Protein AF-D5BCH9-F1 (afdb_monomer)

Solvent-accessible surface area (backbone atoms only — not comparable to full-atom values): 6298 Å² total; per-residue (Å²): 120,90,29,65,64,58,41,45,56,47,52,46,52,51,50,51,51,51,52,39,51,53,41,47,50,51,32,67,70,67,73,40,68,74,57,34,54,51,39,50,52,53,42,53,50,44,67,62,47,45,59,53,53,45,50,53,53,47,51,50,40,53,68,77,58,59,68,72,44,93,85,63,90,79,66,93,60,66,59,19,62,35,75,89,79,71,46,76,52,96,55,73,60,84,58,72,83,69,73,60,68,68,89,76,110

Mean predicted aligned error: 7.14 Å

Foldseek 3Di:
DQFDLVVLVCCLVCVLVVLLVVLVVVCVVPVDPVSVVVSVVVSVVSVVVSVVVSVVVNVVCVLVPTDDPPPDPDDCQVQQAQNVVRDGHPDRDPPPVRPDPPVVD

pLDDT: mean 87.51, std 13.33, range [43.66, 97.56]

Structure (mmCIF, N/CA/C/O backbone):
data_AF-D5BCH9-F1
#
_entry.id   AF-D5BCH9-F1
#
loop_
_atom_site.group_PDB
_atom_site.id
_atom_site.type_symbol
_atom_site.label_atom_id
_atom_site.label_alt_id
_atom_site.label_comp_id
_atom_site.label_asym_id
_atom_site.label_entity_id
_atom_site.label_seq_id
_atom_site.pdbx_PDB_ins_code
_atom_site.Cartn_x
_atom_site.Cartn_y
_atom_site.Cartn_z
_atom_site.occupancy
_atom_site.B_iso_or_equiv
_atom_site.auth_seq_i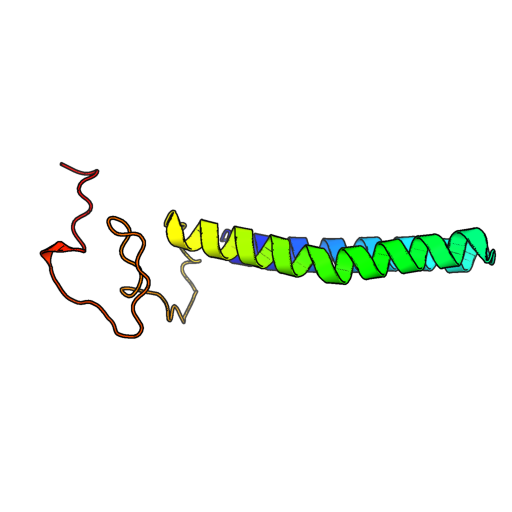d
_atom_site.auth_comp_id
_atom_site.auth_asym_id
_atom_site.auth_atom_id
_atom_site.pdbx_PDB_model_num
ATOM 1 N N . MET A 1 1 ? 7.820 0.862 14.071 1.00 76.25 1 MET A N 1
ATOM 2 C CA . MET A 1 1 ? 6.465 1.460 14.011 1.00 76.25 1 MET A CA 1
ATOM 3 C C . MET A 1 1 ? 5.586 0.873 15.091 1.00 76.25 1 MET A C 1
ATOM 5 O O . MET A 1 1 ? 5.627 -0.347 15.251 1.00 76.25 1 MET A O 1
ATOM 9 N N . PRO A 1 2 ? 4.879 1.726 15.851 1.00 91.31 2 PRO A N 1
ATOM 10 C CA . PRO A 1 2 ? 4.268 1.337 17.118 1.00 91.31 2 PRO A CA 1
ATOM 11 C C . PRO A 1 2 ? 2.905 0.638 16.996 1.00 91.31 2 PRO A C 1
ATOM 13 O O . PRO A 1 2 ? 2.538 -0.062 17.928 1.00 91.31 2 PRO A O 1
ATOM 16 N N . ASP A 1 3 ? 2.194 0.745 15.868 1.00 92.94 3 ASP A N 1
ATOM 17 C CA . ASP A 1 3 ? 0.947 0.003 15.621 1.00 92.94 3 ASP A CA 1
ATOM 18 C C . ASP A 1 3 ? 0.923 -0.673 14.236 1.00 92.94 3 ASP A C 1
ATOM 20 O O . ASP A 1 3 ? 1.843 -0.516 13.420 1.00 92.94 3 ASP A O 1
ATOM 24 N N . THR A 1 4 ? -0.130 -1.454 13.982 1.00 92.69 4 THR A N 1
ATOM 25 C CA . THR A 1 4 ? -0.346 -2.173 12.719 1.00 92.69 4 THR A CA 1
ATOM 26 C C . THR A 1 4 ? -0.651 -1.225 11.554 1.00 92.69 4 THR A C 1
ATOM 28 O O . THR A 1 4 ? -0.138 -1.426 10.455 1.00 92.69 4 THR A O 1
ATOM 31 N N . TYR A 1 5 ? -1.424 -0.159 11.772 1.00 93.69 5 TYR A N 1
ATOM 32 C CA . TYR A 1 5 ? -1.854 0.772 10.719 1.00 93.69 5 TYR A CA 1
ATOM 33 C C . TYR A 1 5 ? -0.680 1.567 10.131 1.00 93.69 5 TYR A C 1
ATOM 35 O O . TYR A 1 5 ? -0.524 1.668 8.910 1.00 93.69 5 TYR A O 1
ATOM 43 N N . LEU A 1 6 ? 0.212 2.059 10.990 1.00 94.12 6 LEU A N 1
ATOM 44 C CA . LEU A 1 6 ? 1.449 2.729 10.611 1.00 94.12 6 LEU A CA 1
ATOM 45 C C . LEU A 1 6 ? 2.381 1.772 9.867 1.00 94.12 6 LEU A C 1
ATOM 47 O O . LEU A 1 6 ? 2.957 2.166 8.851 1.00 94.12 6 LEU A O 1
ATOM 51 N N . ARG A 1 7 ? 2.491 0.512 10.319 1.00 95.50 7 ARG A N 1
ATOM 52 C CA . ARG A 1 7 ? 3.261 -0.528 9.610 1.00 95.50 7 ARG A CA 1
ATOM 53 C C . ARG A 1 7 ? 2.720 -0.761 8.202 1.00 95.50 7 ARG A C 1
ATOM 55 O O . ARG A 1 7 ? 3.517 -0.784 7.271 1.00 95.50 7 ARG A O 1
ATOM 62 N N . ILE A 1 8 ? 1.401 -0.877 8.029 1.00 95.69 8 ILE A N 1
ATOM 63 C CA . ILE A 1 8 ? 0.772 -1.055 6.711 1.00 95.69 8 ILE A CA 1
ATOM 64 C C . ILE A 1 8 ? 1.075 0.141 5.803 1.00 95.69 8 ILE A C 1
ATOM 66 O O . ILE A 1 8 ? 1.561 -0.052 4.688 1.00 95.69 8 ILE A O 1
ATOM 70 N N . SER A 1 9 ? 0.844 1.373 6.275 1.00 93.06 9 SER A N 1
ATOM 71 C CA . SER A 1 9 ? 1.078 2.591 5.481 1.00 93.06 9 SER A CA 1
ATOM 72 C C . SER A 1 9 ? 2.528 2.687 5.010 1.00 93.06 9 SER A C 1
ATOM 74 O O . SER A 1 9 ? 2.791 2.988 3.846 1.00 93.06 9 SER A O 1
ATOM 76 N N . VAL A 1 10 ? 3.477 2.420 5.906 1.00 95.31 10 VAL A N 1
ATOM 77 C CA . VAL A 1 10 ? 4.897 2.575 5.588 1.00 95.31 10 VAL A CA 1
ATOM 78 C C . VAL A 1 10 ? 5.399 1.440 4.731 1.00 95.31 10 VAL A C 1
ATOM 80 O O . VAL A 1 10 ? 6.075 1.718 3.749 1.00 95.31 10 VAL A O 1
ATOM 83 N N . ASN A 1 11 ? 5.049 0.195 5.049 1.00 95.19 11 ASN A N 1
ATOM 84 C CA . ASN A 1 11 ? 5.448 -0.942 4.231 1.00 95.19 11 ASN A CA 1
ATOM 85 C C . ASN A 1 11 ? 4.933 -0.784 2.797 1.00 95.19 11 ASN A C 1
ATOM 87 O O . ASN A 1 11 ? 5.691 -0.962 1.854 1.00 95.19 11 ASN A O 1
ATOM 91 N N . THR A 1 12 ? 3.679 -0.351 2.631 1.00 95.19 12 THR A N 1
ATOM 92 C CA . THR A 1 12 ? 3.083 -0.118 1.308 1.00 95.19 12 THR A CA 1
ATOM 93 C C . THR A 1 12 ? 3.843 0.959 0.535 1.00 95.19 12 THR A C 1
ATOM 95 O O . THR A 1 12 ? 4.255 0.707 -0.590 1.00 95.19 12 THR A O 1
ATOM 98 N N . LYS A 1 13 ? 4.090 2.134 1.135 1.00 94.62 13 LYS A N 1
ATOM 99 C CA . LYS A 1 13 ? 4.811 3.243 0.478 1.00 94.62 13 LYS A CA 1
ATOM 100 C C . LYS A 1 13 ? 6.269 2.895 0.171 1.00 94.62 13 LYS A C 1
ATOM 102 O O . LYS A 1 13 ? 6.760 3.203 -0.910 1.00 94.62 13 LYS A O 1
ATOM 107 N N . ALA A 1 14 ? 6.962 2.272 1.122 1.00 95.94 14 ALA A N 1
ATOM 108 C CA . ALA A 1 14 ? 8.361 1.896 0.970 1.00 95.94 14 ALA A CA 1
ATOM 109 C C . ALA A 1 14 ? 8.531 0.805 -0.093 1.00 95.94 14 ALA A C 1
ATOM 111 O O . ALA A 1 14 ? 9.424 0.909 -0.927 1.00 95.94 14 ALA A O 1
ATOM 112 N N . ALA A 1 15 ? 7.655 -0.204 -0.105 1.00 93.62 15 ALA A N 1
ATOM 113 C CA . ALA A 1 15 ? 7.703 -1.275 -1.092 1.00 93.62 15 ALA A CA 1
ATOM 114 C C . ALA A 1 15 ? 7.392 -0.765 -2.506 1.00 93.62 15 ALA A C 1
ATOM 116 O O . ALA A 1 15 ? 8.143 -1.068 -3.431 1.00 93.62 15 ALA A O 1
ATOM 117 N N . THR A 1 16 ? 6.335 0.036 -2.692 1.00 94.50 16 THR A N 1
ATOM 118 C CA . THR A 1 16 ? 5.962 0.531 -4.029 1.00 94.50 16 THR A CA 1
ATOM 119 C C . THR A 1 16 ? 7.006 1.476 -4.609 1.00 94.50 16 THR A C 1
ATOM 121 O O . THR A 1 16 ? 7.398 1.308 -5.763 1.00 94.50 16 THR A O 1
ATOM 124 N N . LEU A 1 17 ? 7.511 2.428 -3.816 1.00 95.06 17 LEU A N 1
ATOM 125 C CA . LEU A 1 17 ? 8.572 3.331 -4.264 1.00 95.06 17 LEU A CA 1
ATOM 126 C C . LEU A 1 17 ? 9.901 2.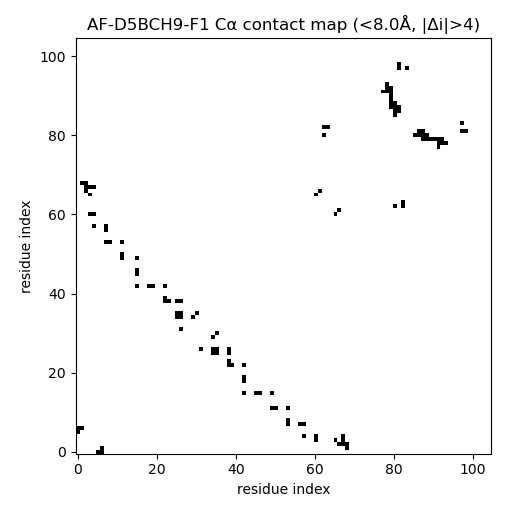597 -4.447 1.00 95.06 17 LEU A C 1
ATOM 128 O O . LEU A 1 17 ? 10.584 2.830 -5.438 1.00 95.06 17 LEU A O 1
ATOM 132 N N . GLY A 1 18 ? 10.256 1.689 -3.536 1.00 96.94 18 GLY A N 1
ATOM 133 C CA . GLY A 1 18 ? 11.494 0.916 -3.618 1.00 96.94 18 GLY A CA 1
ATOM 134 C C . GLY A 1 18 ? 11.555 0.072 -4.887 1.00 96.94 18 GLY A C 1
ATOM 135 O O . GLY A 1 18 ? 12.506 0.185 -5.658 1.00 96.94 18 GLY A O 1
ATOM 136 N N . VAL A 1 19 ? 10.510 -0.715 -5.157 1.00 96.38 19 VAL A N 1
ATOM 137 C CA . VAL A 1 19 ? 10.427 -1.509 -6.392 1.00 96.38 19 VAL A CA 1
ATOM 138 C C . VAL A 1 19 ? 10.345 -0.604 -7.622 1.00 96.38 19 VAL A C 1
ATOM 140 O O . VAL A 1 19 ? 11.013 -0.878 -8.615 1.00 96.38 19 VAL A O 1
ATOM 143 N N . GLY A 1 20 ? 9.599 0.504 -7.553 1.00 96.31 20 GLY A N 1
ATOM 144 C CA . GLY A 1 20 ? 9.520 1.487 -8.634 1.00 96.31 20 GLY A CA 1
ATOM 145 C C . GLY A 1 20 ? 10.882 2.060 -9.028 1.00 96.31 20 GLY A C 1
ATOM 146 O O . GLY A 1 20 ? 11.221 2.082 -10.209 1.00 96.31 20 GLY A O 1
ATOM 147 N N . LEU A 1 21 ? 11.693 2.464 -8.048 1.00 97.25 21 LEU A N 1
ATOM 148 C CA . LEU A 1 21 ? 13.037 2.996 -8.281 1.00 97.25 21 LEU A CA 1
ATOM 149 C C . LEU A 1 21 ? 14.002 1.925 -8.796 1.00 97.25 21 LEU A C 1
ATOM 151 O O . LEU A 1 21 ? 14.768 2.198 -9.718 1.00 97.25 21 LEU A O 1
ATOM 155 N N . LEU A 1 22 ? 13.944 0.703 -8.254 1.00 97.44 22 LEU A N 1
ATOM 156 C CA . LEU A 1 22 ? 14.768 -0.411 -8.735 1.00 97.44 22 LEU A CA 1
ATOM 157 C C . LEU A 1 22 ? 14.466 -0.735 -10.201 1.00 97.44 22 LEU A C 1
ATOM 159 O O . LEU A 1 22 ? 15.379 -0.812 -11.020 1.00 97.44 22 LEU A O 1
ATOM 163 N N . LEU A 1 23 ? 13.187 -0.877 -10.551 1.00 96.62 23 LEU A N 1
ATOM 164 C CA . LEU A 1 23 ? 12.765 -1.162 -11.922 1.00 96.62 23 LEU A CA 1
ATOM 165 C C . LEU A 1 23 ? 12.996 0.023 -12.868 1.00 96.62 23 LEU A C 1
ATOM 167 O O . LEU A 1 23 ? 13.308 -0.189 -14.039 1.00 96.62 23 LEU A O 1
ATOM 171 N N . GLY 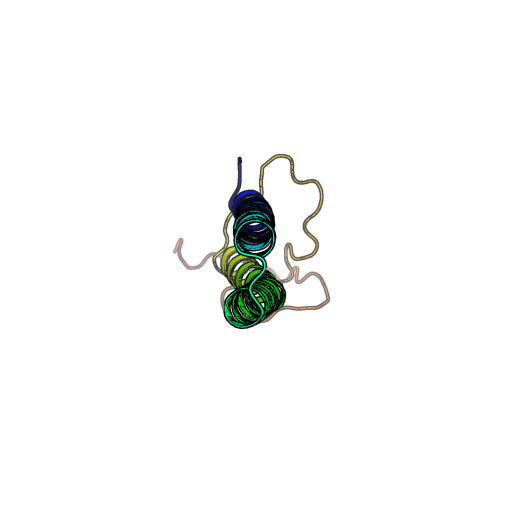A 1 24 ? 12.908 1.256 -12.364 1.00 95.81 24 GLY A N 1
ATOM 172 C CA . GLY A 1 24 ? 13.328 2.455 -13.089 1.00 95.81 24 GLY A CA 1
ATOM 173 C C . GLY A 1 24 ? 14.824 2.435 -13.412 1.00 95.81 24 GLY A C 1
ATOM 174 O O . GLY A 1 24 ? 15.209 2.707 -14.546 1.00 95.81 24 GLY A O 1
ATOM 175 N N . GLY A 1 25 ? 15.662 2.017 -12.459 1.00 96.75 25 GLY A N 1
ATOM 176 C CA . GLY A 1 25 ? 17.092 1.796 -12.680 1.00 96.75 25 GLY A CA 1
ATOM 177 C C . GLY A 1 25 ? 17.369 0.710 -13.722 1.00 96.75 25 GLY A C 1
ATOM 178 O O . GLY A 1 25 ? 18.223 0.897 -14.582 1.00 96.75 25 GLY A O 1
ATOM 179 N N . VAL A 1 26 ? 16.609 -0.390 -13.708 1.00 96.69 26 VAL A N 1
ATOM 180 C CA . VAL A 1 26 ? 16.697 -1.448 -14.734 1.00 96.69 26 VAL A CA 1
ATOM 181 C C . VAL A 1 26 ? 16.340 -0.904 -16.119 1.00 96.69 26 VAL A C 1
ATOM 183 O O . VAL A 1 26 ? 17.087 -1.127 -17.069 1.00 96.69 26 VAL A O 1
ATOM 186 N N . ALA A 1 27 ? 15.241 -0.156 -16.244 1.00 95.56 27 ALA A N 1
ATOM 187 C CA . ALA A 1 27 ? 14.859 0.462 -17.514 1.00 95.56 27 ALA A CA 1
ATOM 188 C C . ALA A 1 27 ? 15.952 1.412 -18.035 1.00 95.56 27 ALA A C 1
ATOM 190 O O . ALA A 1 27 ? 16.301 1.368 -19.213 1.00 95.56 27 ALA A O 1
ATOM 191 N N . PHE A 1 28 ? 16.537 2.214 -17.138 1.00 95.69 28 PHE A N 1
ATOM 192 C CA . PHE A 1 28 ? 17.621 3.135 -17.468 1.00 95.69 28 PHE A CA 1
ATOM 193 C C . PHE A 1 28 ? 18.936 2.426 -17.804 1.00 95.69 28 PHE A C 1
ATOM 195 O O . PHE A 1 28 ? 19.687 2.923 -18.622 1.00 95.69 28 PHE A O 1
ATOM 202 N N . TYR A 1 29 ? 19.258 1.288 -17.194 1.00 96.62 29 TYR A N 1
ATOM 203 C CA . TYR A 1 29 ? 20.522 0.600 -17.466 1.00 96.62 29 TYR A CA 1
ATOM 204 C C . TYR A 1 29 ? 20.513 -0.119 -18.821 1.00 96.62 29 TYR A C 1
ATOM 206 O O . TYR A 1 29 ? 21.486 -0.041 -19.568 1.00 96.62 29 TYR A O 1
ATOM 214 N N . PHE A 1 30 ? 19.421 -0.818 -19.145 1.00 93.88 30 PHE A N 1
ATOM 215 C CA . PHE A 1 30 ? 19.366 -1.670 -20.336 1.00 93.88 30 PHE A CA 1
ATOM 216 C C . PHE A 1 30 ? 18.998 -0.927 -21.625 1.00 93.88 30 PHE A C 1
ATOM 218 O O . PHE A 1 30 ? 19.345 -1.416 -22.696 1.00 93.88 30 PHE A O 1
ATOM 225 N N . TYR A 1 31 ? 18.294 0.212 -21.551 1.00 89.94 31 TYR A N 1
ATOM 226 C CA . TYR A 1 31 ? 17.853 0.996 -22.722 1.00 89.94 31 TYR A CA 1
ATOM 227 C C . TYR A 1 31 ? 17.120 0.185 -23.815 1.00 89.94 31 TYR A C 1
ATOM 229 O O . TYR A 1 31 ? 17.070 0.579 -24.978 1.00 89.94 31 TYR A O 1
ATOM 237 N N . ASP A 1 32 ? 16.510 -0.940 -23.442 1.00 93.62 32 ASP A N 1
ATOM 238 C CA . ASP A 1 32 ? 15.796 -1.835 -24.350 1.00 93.62 32 ASP A CA 1
ATOM 239 C C . ASP A 1 32 ? 14.272 -1.659 -24.220 1.00 93.62 32 ASP A C 1
ATOM 241 O O . ASP A 1 32 ? 13.728 -1.571 -23.113 1.00 93.62 32 ASP A O 1
ATOM 245 N N . LEU A 1 33 ? 13.561 -1.640 -25.353 1.00 94.31 33 LEU A N 1
ATOM 246 C CA . LEU A 1 33 ? 12.105 -1.456 -25.395 1.00 94.31 33 LEU A CA 1
ATOM 247 C C . LEU A 1 33 ? 11.346 -2.635 -24.774 1.00 94.31 33 LEU A C 1
ATOM 249 O O . LEU A 1 33 ? 10.339 -2.430 -24.088 1.00 94.31 33 LEU A O 1
ATOM 253 N N . SER A 1 34 ? 11.822 -3.868 -24.974 1.00 95.31 34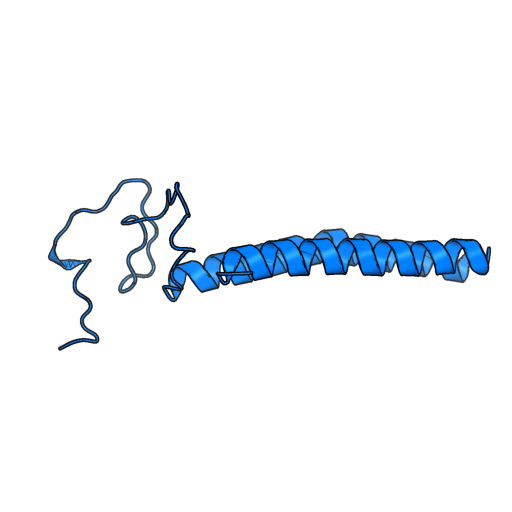 SER A N 1
ATOM 254 C CA . SER A 1 34 ? 11.195 -5.056 -24.377 1.00 95.31 34 SER A CA 1
ATOM 255 C C . SER A 1 34 ? 11.318 -5.029 -22.852 1.00 95.31 34 SER A C 1
ATOM 257 O O . SER A 1 34 ? 10.359 -5.334 -22.143 1.00 95.31 34 SER A O 1
ATOM 259 N N . THR A 1 35 ? 12.468 -4.609 -22.331 1.00 94.81 35 THR A N 1
ATOM 260 C CA . THR A 1 35 ? 12.701 -4.487 -20.887 1.00 94.81 35 THR A CA 1
ATOM 261 C C . THR A 1 35 ? 11.901 -3.330 -20.284 1.00 94.81 35 THR A C 1
ATOM 263 O O . THR A 1 35 ? 11.189 -3.524 -19.300 1.00 94.81 35 THR A O 1
ATOM 266 N N . THR A 1 36 ? 11.943 -2.151 -20.909 1.00 95.69 36 THR A N 1
ATOM 267 C CA . THR A 1 36 ? 11.286 -0.927 -20.412 1.00 95.69 36 THR A CA 1
ATOM 268 C C . THR A 1 36 ? 9.763 -1.055 -20.365 1.00 95.69 36 THR A C 1
ATOM 270 O O . THR A 1 36 ? 9.128 -0.643 -19.397 1.00 95.69 36 THR A O 1
ATOM 273 N N . SER A 1 37 ? 9.153 -1.663 -21.385 1.00 96.69 37 SER A N 1
ATOM 274 C CA . SER A 1 37 ? 7.701 -1.890 -21.405 1.00 96.69 37 SER A CA 1
ATOM 275 C C . SER A 1 37 ? 7.250 -2.846 -20.294 1.00 96.69 37 SER A C 1
ATOM 277 O O . SER A 1 37 ? 6.252 -2.580 -19.625 1.00 96.69 37 SER A O 1
ATOM 279 N N . ARG A 1 38 ? 8.006 -3.921 -20.028 1.00 95.94 38 ARG A N 1
ATOM 280 C CA . ARG A 1 38 ? 7.710 -4.854 -18.926 1.00 95.94 38 ARG A CA 1
ATOM 281 C C . ARG A 1 38 ? 7.836 -4.186 -17.565 1.00 95.94 38 ARG A C 1
ATOM 283 O O . ARG A 1 38 ? 6.930 -4.322 -16.746 1.00 95.94 38 ARG A O 1
ATOM 290 N N . THR A 1 39 ? 8.934 -3.472 -17.315 1.00 96.75 39 THR A N 1
ATOM 291 C CA . THR A 1 39 ? 9.139 -2.792 -16.029 1.00 96.75 39 THR A CA 1
ATOM 292 C C . THR A 1 39 ? 8.064 -1.739 -15.788 1.00 96.75 39 THR A C 1
ATOM 294 O O . THR A 1 39 ? 7.520 -1.680 -14.688 1.00 96.75 39 THR A O 1
ATOM 297 N N . PHE A 1 40 ? 7.675 -0.988 -16.821 1.00 96.25 40 PHE A N 1
ATOM 298 C CA . PHE A 1 40 ? 6.576 -0.029 -16.744 1.00 96.25 40 PHE A CA 1
ATOM 299 C C . PHE A 1 40 ? 5.251 -0.685 -16.334 1.00 96.25 40 PHE A C 1
ATOM 301 O O . PHE A 1 40 ? 4.601 -0.217 -15.399 1.00 96.25 40 PHE A O 1
ATOM 308 N N . VAL A 1 41 ? 4.870 -1.796 -16.974 1.00 97.56 41 VAL A N 1
ATOM 309 C CA . VAL A 1 41 ? 3.639 -2.530 -16.632 1.00 97.56 41 VAL A CA 1
ATOM 310 C C . VAL A 1 41 ? 3.684 -3.061 -15.197 1.00 97.56 41 VAL A C 1
ATOM 312 O O . VAL A 1 41 ? 2.687 -2.959 -14.486 1.00 97.56 41 VAL A O 1
ATOM 315 N N . ILE A 1 42 ? 4.831 -3.576 -14.739 1.00 96.94 42 ILE A N 1
ATOM 316 C CA . ILE A 1 42 ? 4.993 -4.054 -13.355 1.00 96.94 42 ILE A CA 1
ATOM 317 C C . ILE A 1 42 ? 4.807 -2.905 -12.360 1.00 96.94 42 ILE A C 1
ATOM 319 O O . ILE A 1 42 ? 4.062 -3.048 -11.391 1.00 96.94 42 ILE A O 1
ATOM 323 N N . VAL A 1 43 ? 5.451 -1.758 -12.597 1.00 96.69 43 VAL A N 1
ATOM 324 C CA . VAL A 1 43 ? 5.315 -0.581 -11.728 1.00 96.69 43 VAL A CA 1
ATOM 325 C C . VAL A 1 43 ? 3.867 -0.105 -11.701 1.00 96.69 43 VAL A C 1
ATOM 327 O O . VAL A 1 43 ? 3.315 0.080 -10.619 1.00 96.69 43 VAL A O 1
ATOM 330 N N . LEU A 1 44 ? 3.224 0.023 -12.863 1.00 97.19 44 LEU A N 1
ATOM 331 C CA . LEU A 1 44 ? 1.822 0.421 -12.958 1.00 97.19 44 LEU A CA 1
ATOM 332 C C . LEU A 1 44 ? 0.912 -0.536 -12.175 1.00 97.19 44 LEU A C 1
ATOM 334 O O . LEU A 1 44 ? 0.082 -0.098 -11.380 1.00 97.19 44 LEU A O 1
ATOM 338 N N . PHE A 1 45 ? 1.102 -1.843 -12.351 1.00 97.06 45 PHE A N 1
ATOM 339 C CA . PHE A 1 45 ? 0.330 -2.861 -11.647 1.00 97.06 45 PHE A CA 1
ATOM 340 C C . PHE A 1 45 ? 0.507 -2.772 -10.126 1.00 97.06 45 PHE A C 1
ATOM 342 O O . PHE A 1 45 ? -0.477 -2.821 -9.386 1.00 97.06 45 PHE A O 1
ATOM 349 N N . LEU A 1 46 ? 1.737 -2.590 -9.640 1.00 96.25 46 LEU A N 1
ATOM 350 C CA . LEU A 1 46 ? 2.012 -2.419 -8.211 1.00 96.25 46 LEU A CA 1
ATOM 351 C C . LEU A 1 46 ? 1.387 -1.138 -7.653 1.00 96.25 46 LEU A C 1
ATOM 353 O O . LEU A 1 46 ? 0.825 -1.164 -6.561 1.00 96.25 46 LEU A O 1
ATOM 357 N N . PHE A 1 47 ? 1.433 -0.035 -8.403 1.00 94.94 47 PHE A N 1
ATOM 358 C CA . PHE A 1 47 ? 0.805 1.224 -8.000 1.00 94.94 47 PHE A CA 1
ATOM 359 C C . PHE A 1 47 ? -0.713 1.105 -7.854 1.00 94.94 47 PHE A C 1
ATOM 361 O O . PHE A 1 47 ? -1.285 1.736 -6.969 1.00 94.94 47 PHE A O 1
ATOM 368 N N . LEU A 1 48 ? -1.360 0.283 -8.681 1.00 95.50 48 LEU A N 1
ATOM 369 C CA . LEU A 1 48 ? -2.798 0.037 -8.594 1.00 95.50 48 LEU A CA 1
ATOM 370 C C . LEU A 1 48 ? -3.155 -0.949 -7.475 1.00 95.50 48 LEU A C 1
ATOM 372 O O . LEU A 1 48 ? -4.120 -0.741 -6.744 1.00 95.50 48 LEU A O 1
ATOM 376 N N . THR A 1 49 ? -2.386 -2.027 -7.322 1.00 96.62 49 THR A N 1
ATOM 377 C CA . THR A 1 49 ? -2.754 -3.142 -6.433 1.00 96.62 49 THR A CA 1
ATOM 378 C C . THR A 1 49 ? -2.300 -2.959 -4.990 1.00 96.62 49 THR A C 1
ATOM 380 O O . THR A 1 49 ? -3.016 -3.360 -4.069 1.00 96.62 49 THR A O 1
ATOM 383 N N . ALA A 1 50 ? -1.153 -2.320 -4.754 1.00 95.12 50 ALA A N 1
ATOM 384 C CA . ALA A 1 50 ? -0.625 -2.146 -3.404 1.00 95.12 50 ALA A CA 1
ATOM 385 C C . ALA A 1 50 ? -1.536 -1.291 -2.496 1.00 95.12 50 ALA A C 1
ATOM 387 O O . ALA A 1 50 ? -1.759 -1.702 -1.355 1.00 95.12 50 ALA A O 1
ATOM 388 N N . PRO A 1 51 ? -2.138 -0.170 -2.953 1.00 94.56 51 PRO A N 1
ATOM 389 C CA . PRO A 1 51 ? -3.095 0.584 -2.140 1.00 94.56 51 PRO A CA 1
ATOM 390 C C . PRO A 1 51 ? -4.359 -0.215 -1.808 1.00 94.56 51 PRO A C 1
ATOM 392 O O . PRO A 1 51 ? -4.860 -0.124 -0.689 1.00 94.56 51 PRO A O 1
ATOM 395 N N . VAL A 1 52 ? -4.853 -1.029 -2.748 1.00 96.56 52 VAL A N 1
ATOM 396 C CA . VAL A 1 52 ? -6.035 -1.881 -2.539 1.00 96.56 52 VAL A CA 1
ATOM 397 C C . VAL A 1 52 ? -5.752 -2.931 -1.465 1.00 96.56 52 VAL A C 1
ATOM 399 O O . VAL A 1 52 ? -6.535 -3.080 -0.526 1.00 96.56 52 VAL A O 1
ATOM 402 N N . GLY A 1 53 ? -4.598 -3.602 -1.546 1.00 95.75 53 GLY A N 1
ATOM 403 C CA . GLY A 1 53 ? -4.154 -4.545 -0.519 1.00 95.75 53 GLY A CA 1
ATOM 404 C C . GLY A 1 53 ? -3.990 -3.877 0.848 1.00 95.75 53 GLY A C 1
ATOM 405 O O . GLY A 1 53 ? -4.500 -4.377 1.849 1.00 95.75 53 GLY A O 1
ATOM 406 N N . ALA A 1 54 ? -3.355 -2.704 0.894 1.00 95.81 54 ALA A N 1
ATOM 407 C CA . ALA A 1 54 ? -3.187 -1.937 2.126 1.00 95.81 54 ALA A CA 1
ATOM 408 C C . ALA A 1 54 ? -4.529 -1.535 2.757 1.00 95.81 54 ALA A C 1
ATOM 410 O O . ALA A 1 54 ? -4.699 -1.652 3.972 1.00 95.81 54 ALA A O 1
ATOM 411 N N . HIS A 1 55 ? -5.494 -1.103 1.942 1.00 95.25 55 HIS A N 1
ATOM 412 C CA . HIS A 1 55 ? -6.829 -0.733 2.402 1.00 95.25 55 HIS A CA 1
ATOM 413 C C . HIS A 1 55 ? -7.587 -1.933 2.983 1.00 95.25 55 HIS A C 1
ATOM 415 O O . HIS A 1 55 ? -8.140 -1.836 4.078 1.00 95.25 55 HIS A O 1
ATOM 421 N N . LEU A 1 56 ? -7.561 -3.083 2.301 1.00 96.44 56 LEU A N 1
ATOM 422 C CA . LEU A 1 56 ? -8.188 -4.321 2.776 1.00 96.44 56 LEU A CA 1
ATOM 423 C C . LEU A 1 56 ? -7.594 -4.790 4.109 1.00 96.44 56 LEU A C 1
ATOM 425 O O . LEU A 1 56 ? -8.343 -5.085 5.039 1.00 96.44 56 LEU A O 1
ATOM 429 N N . ILE A 1 57 ? -6.262 -4.806 4.232 1.00 95.38 57 ILE A N 1
ATOM 430 C CA . ILE A 1 57 ? -5.579 -5.205 5.473 1.00 95.38 57 ILE A CA 1
ATOM 431 C C . ILE 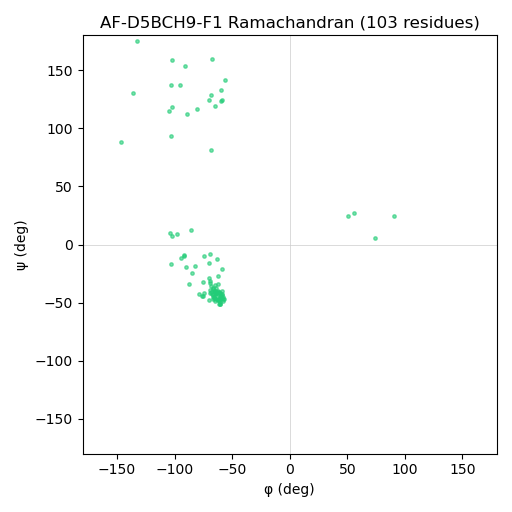A 1 57 ? -5.862 -4.194 6.596 1.00 95.38 57 ILE A C 1
ATOM 433 O O . ILE A 1 57 ? -6.066 -4.594 7.744 1.00 95.38 57 ILE A O 1
ATOM 437 N N . GLY A 1 58 ? -5.916 -2.896 6.283 1.00 94.56 58 GLY A N 1
ATOM 438 C CA . GLY A 1 58 ? -6.275 -1.843 7.237 1.00 94.56 58 GLY A CA 1
ATOM 439 C C . GLY A 1 58 ? -7.703 -1.996 7.765 1.00 94.56 58 GLY A C 1
ATOM 440 O O . GLY A 1 58 ? -7.911 -2.002 8.977 1.00 94.56 58 GLY A O 1
ATOM 441 N N . ARG A 1 59 ? -8.675 -2.209 6.869 1.00 93.19 59 ARG A N 1
ATOM 442 C CA . ARG A 1 59 ? -10.079 -2.463 7.224 1.00 93.19 59 ARG A CA 1
ATOM 443 C C . ARG A 1 59 ? -10.224 -3.730 8.064 1.00 93.19 59 ARG A C 1
ATOM 445 O O . ARG A 1 59 ? -10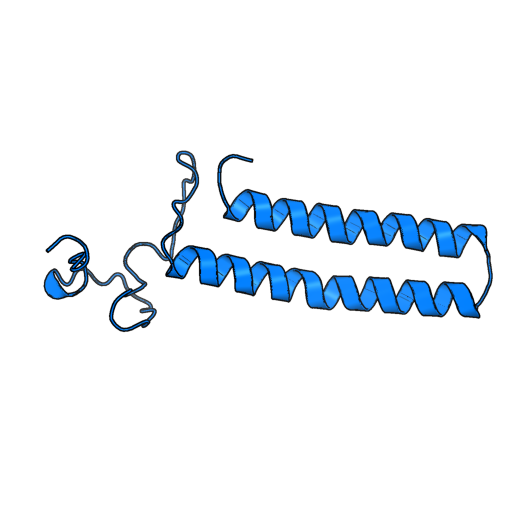.864 -3.697 9.111 1.00 93.19 59 ARG A O 1
ATOM 452 N N . ALA A 1 60 ? -9.587 -4.822 7.644 1.00 92.75 60 ALA A N 1
ATOM 453 C CA . ALA A 1 60 ? -9.590 -6.075 8.391 1.00 92.75 60 ALA A CA 1
ATOM 454 C C . ALA A 1 60 ? -8.986 -5.896 9.792 1.00 92.75 60 ALA A C 1
ATOM 456 O O . ALA A 1 60 ? -9.581 -6.343 10.765 1.00 92.75 60 ALA A O 1
ATOM 457 N N . SER A 1 61 ? -7.862 -5.178 9.907 1.00 92.69 61 SER A N 1
ATOM 458 C CA . SER A 1 61 ? -7.212 -4.877 11.191 1.00 92.69 61 SER A CA 1
ATOM 459 C C . SER A 1 61 ? -8.132 -4.123 12.152 1.00 92.69 61 SER A C 1
ATOM 461 O O . SER A 1 61 ? -8.156 -4.437 13.341 1.00 92.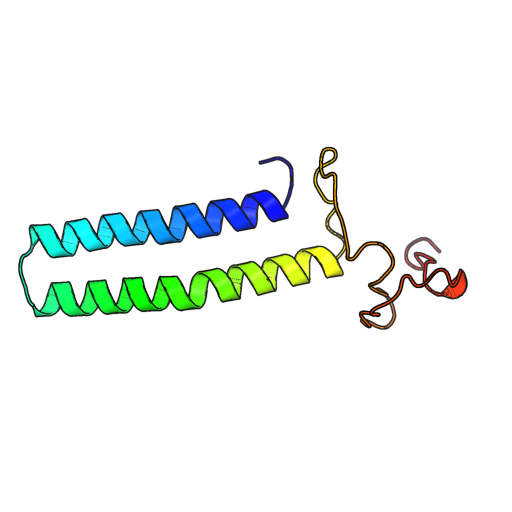69 61 SER A O 1
ATOM 463 N N . TYR A 1 62 ? -8.914 -3.170 11.642 1.00 91.38 62 TYR A N 1
ATOM 464 C CA . TYR A 1 62 ? -9.885 -2.441 12.454 1.00 91.38 62 TYR A CA 1
ATOM 465 C C . TYR A 1 62 ? -11.017 -3.350 12.936 1.00 91.38 62 TYR A C 1
ATOM 467 O O . TYR A 1 62 ? -11.351 -3.369 14.120 1.00 91.38 62 TYR A O 1
ATOM 475 N N . PHE A 1 63 ? -11.556 -4.174 12.039 1.00 89.12 63 PHE A N 1
ATOM 476 C CA . PHE A 1 63 ? -12.692 -5.045 12.341 1.00 89.12 63 PHE A CA 1
ATOM 477 C C . PHE A 1 63 ? -12.357 -6.176 13.315 1.00 89.12 63 PHE A C 1
ATOM 479 O O . PHE A 1 63 ? -13.170 -6.485 14.185 1.00 89.12 63 PHE A O 1
ATOM 486 N N . ILE A 1 64 ? -11.146 -6.738 13.246 1.00 88.75 64 ILE A N 1
ATOM 487 C CA . ILE A 1 64 ? -10.664 -7.713 14.242 1.00 88.75 64 ILE A CA 1
ATOM 488 C C . ILE A 1 64 ? -10.289 -7.061 15.580 1.00 88.75 64 ILE A C 1
ATOM 490 O O . ILE A 1 64 ? -10.052 -7.763 16.557 1.00 88.75 64 ILE A O 1
ATOM 494 N N . GLY A 1 65 ? -10.241 -5.726 15.648 1.00 86.75 65 GLY A N 1
ATOM 495 C CA . GLY A 1 65 ? -10.008 -5.002 16.891 1.00 86.75 65 GLY A CA 1
ATOM 496 C C . GLY A 1 65 ? -8.561 -4.681 17.230 1.00 86.75 65 GLY A C 1
ATOM 497 O O . GLY A 1 65 ? -8.261 -4.481 18.408 1.00 86.75 65 GLY A O 1
ATOM 498 N N . ASN A 1 66 ? -7.665 -4.604 16.242 1.00 90.25 66 ASN A N 1
ATOM 499 C CA . ASN A 1 66 ? -6.297 -4.163 16.499 1.00 90.25 66 ASN A CA 1
ATOM 500 C C . ASN A 1 66 ? -6.292 -2.743 17.072 1.00 90.25 66 ASN A C 1
ATOM 502 O O . ASN A 1 66 ? -6.784 -1.798 16.447 1.00 90.25 66 ASN A O 1
ATOM 506 N N . LYS A 1 67 ? -5.674 -2.604 18.248 1.00 89.44 67 LYS A N 1
ATOM 507 C CA . LYS A 1 67 ? -5.521 -1.329 18.943 1.00 89.44 67 LYS A CA 1
ATOM 508 C C . LYS A 1 67 ? -4.732 -0.339 18.075 1.00 89.44 67 LYS A C 1
ATOM 510 O O . LYS A 1 67 ? -3.686 -0.686 17.522 1.00 89.44 67 LYS A O 1
ATOM 515 N N . LEU A 1 68 ? -5.230 0.893 17.969 1.00 91.94 68 LEU A N 1
ATOM 516 C CA . LEU A 1 68 ? -4.479 2.013 17.399 1.00 91.94 68 LEU A CA 1
ATOM 517 C C . LEU A 1 68 ? -3.303 2.381 18.317 1.00 91.94 68 LEU A C 1
ATOM 519 O O . LEU A 1 68 ? -3.302 2.068 19.509 1.00 91.94 68 LEU A O 1
ATOM 523 N N . TRP A 1 69 ? -2.299 3.069 17.778 1.00 94.06 69 TRP A N 1
ATOM 524 C CA . TRP A 1 69 ? -1.213 3.605 18.591 1.00 94.06 69 TRP A CA 1
ATOM 525 C C . TRP A 1 69 ? -1.731 4.514 19.716 1.00 94.06 69 TRP A C 1
ATOM 527 O O . TRP A 1 69 ? -2.627 5.326 19.510 1.00 94.06 69 TRP A O 1
ATOM 537 N N . ASP A 1 70 ? -1.113 4.429 20.897 1.00 90.31 70 ASP A N 1
ATOM 538 C CA . ASP A 1 70 ? -1.518 5.190 22.089 1.00 90.31 70 ASP A CA 1
ATOM 539 C C . ASP A 1 70 ? -1.489 6.716 21.907 1.00 90.31 70 ASP A C 1
ATOM 541 O O . ASP A 1 70 ? -2.135 7.436 22.660 1.00 90.31 70 ASP A O 1
ATOM 545 N N . LYS A 1 71 ? -0.733 7.221 20.923 1.00 92.88 71 LYS A N 1
ATOM 546 C CA . LYS A 1 71 ? -0.660 8.657 20.601 1.00 92.88 71 LYS A CA 1
ATOM 547 C C . LYS A 1 71 ? -1.559 9.068 19.428 1.00 92.88 71 LYS A C 1
ATOM 549 O O . LYS A 1 71 ? -1.428 10.187 18.932 1.00 92.88 71 LYS A O 1
ATOM 554 N N . SER A 1 72 ? -2.434 8.182 18.954 1.00 90.88 72 SER A N 1
ATOM 555 C CA . SER A 1 72 ? -3.418 8.507 17.920 1.00 90.88 72 SER A CA 1
ATOM 556 C C . SER A 1 72 ? -4.481 9.446 18.483 1.00 90.88 72 SER A C 1
ATOM 558 O O . SER A 1 72 ? -5.118 9.139 19.485 1.00 90.88 72 SER A O 1
ATOM 560 N N . GLN A 1 73 ? -4.667 10.593 17.829 1.00 91.88 73 GLN A N 1
ATOM 561 C CA . GLN A 1 73 ? -5.601 11.633 18.278 1.00 91.88 73 GLN A CA 1
ATOM 562 C C . GLN A 1 73 ? -7.018 11.463 17.715 1.00 91.88 73 GLN A C 1
ATOM 564 O O . GLN A 1 73 ? -7.959 12.034 18.255 1.00 91.88 73 GLN A O 1
ATOM 569 N N . MET A 1 74 ? -7.176 10.707 16.624 1.00 89.81 74 MET A N 1
ATOM 570 C CA . MET A 1 74 ? -8.428 10.629 15.872 1.00 89.81 74 MET A CA 1
ATOM 571 C C . MET A 1 74 ? -8.753 9.185 15.493 1.00 89.81 74 MET A C 1
ATOM 573 O O . MET A 1 74 ? -7.899 8.471 14.965 1.00 89.81 74 MET A O 1
ATOM 577 N N . ASP A 1 75 ? -9.991 8.780 15.776 1.00 91.50 75 ASP A N 1
ATOM 578 C CA . ASP A 1 75 ? -10.583 7.496 15.397 1.00 91.50 75 ASP A CA 1
ATOM 579 C C . ASP A 1 75 ? -12.081 7.698 15.122 1.00 91.50 75 ASP A C 1
ATOM 581 O O . ASP A 1 75 ? -12.921 7.577 16.014 1.00 91.50 75 ASP A O 1
ATOM 585 N N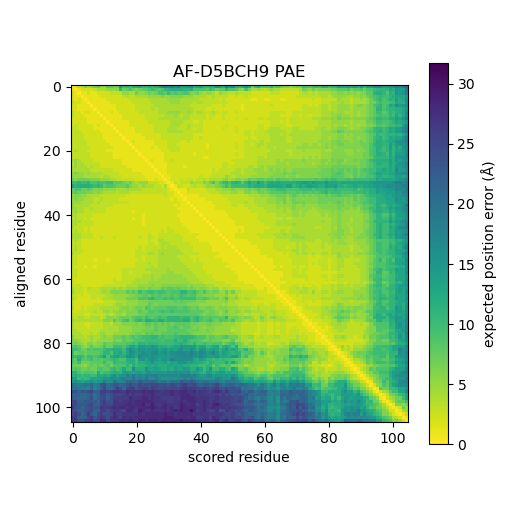 . ASP A 1 76 ? -12.408 8.033 13.873 1.00 89.75 76 ASP A N 1
ATOM 586 C CA . ASP A 1 76 ? -13.782 8.335 13.448 1.00 89.75 76 ASP A CA 1
ATOM 587 C C . ASP A 1 76 ? -14.699 7.108 13.427 1.00 89.75 76 ASP A C 1
ATOM 589 O O . ASP A 1 76 ? -15.920 7.252 13.327 1.00 89.75 76 ASP A O 1
ATOM 593 N N . LEU A 1 77 ? -14.118 5.906 13.461 1.00 88.50 77 LEU A N 1
ATOM 594 C CA . LEU A 1 77 ? -14.829 4.630 13.424 1.00 88.50 77 LEU A CA 1
ATOM 595 C C . LEU A 1 77 ? -15.149 4.113 14.835 1.00 88.50 77 LEU A C 1
ATOM 597 O O . LEU A 1 77 ? -15.914 3.152 14.982 1.00 88.50 77 LEU A O 1
ATOM 601 N N . LYS A 1 78 ? -14.587 4.745 15.875 1.00 87.50 78 LYS A N 1
ATOM 602 C CA . LYS A 1 78 ? -14.762 4.334 17.266 1.00 87.50 78 LYS A CA 1
ATOM 603 C C . LYS A 1 78 ? -16.245 4.343 17.633 1.00 87.50 78 LYS A C 1
ATOM 605 O O . LYS A 1 78 ? -16.918 5.357 17.485 1.00 87.50 78 LYS A O 1
ATOM 610 N N . GLY A 1 79 ? -16.748 3.205 18.110 1.00 84.19 79 GLY A N 1
ATOM 611 C CA . GLY A 1 79 ? -18.157 3.051 18.499 1.00 84.19 79 GLY A CA 1
ATOM 612 C C . GLY A 1 79 ? -19.150 2.967 17.332 1.00 84.19 79 GLY A C 1
ATOM 613 O O . GLY A 1 79 ? -20.350 2.940 17.569 1.00 84.19 79 GLY A O 1
ATOM 614 N N . LYS A 1 80 ? -18.682 2.914 16.076 1.00 86.31 80 LYS A N 1
ATOM 615 C CA . LYS A 1 80 ? -19.548 2.784 14.886 1.00 86.31 80 LYS A CA 1
ATOM 616 C C . LYS A 1 80 ? -19.570 1.382 14.285 1.00 86.31 80 LYS A C 1
ATOM 618 O O . LYS A 1 80 ? -20.434 1.076 13.463 1.00 86.31 80 LYS A O 1
ATOM 623 N N . TYR A 1 81 ? -18.597 0.543 14.641 1.00 85.06 81 TYR A N 1
ATOM 624 C CA . TYR A 1 81 ? -18.491 -0.829 14.154 1.00 85.06 81 TYR A CA 1
ATOM 625 C C . TYR A 1 81 ? -18.972 -1.828 15.204 1.00 85.06 81 TYR A C 1
ATOM 627 O O . TYR A 1 81 ? -18.369 -1.959 16.270 1.00 85.06 81 TYR A O 1
ATOM 635 N N . GLN A 1 82 ? -20.020 -2.573 14.865 1.00 80.94 82 GLN A N 1
ATOM 636 C CA . GLN A 1 82 ? -20.560 -3.639 15.698 1.00 80.94 82 GLN A CA 1
ATOM 637 C C . GLN A 1 82 ? -19.866 -4.965 15.363 1.00 80.94 82 GLN A C 1
ATOM 639 O O . GLN A 1 82 ? -20.042 -5.520 14.275 1.00 80.94 82 GLN A O 1
ATOM 644 N N . ARG A 1 83 ? -19.077 -5.512 16.298 1.00 75.44 83 ARG A N 1
ATOM 645 C CA . ARG A 1 83 ? -18.360 -6.780 16.059 1.00 75.44 83 ARG A CA 1
ATOM 646 C C . ARG A 1 83 ? -19.296 -7.971 15.869 1.00 75.44 83 ARG A C 1
ATOM 648 O O . ARG A 1 83 ? -18.971 -8.821 15.051 1.00 75.44 83 ARG A O 1
ATOM 655 N N . ASN A 1 84 ? -20.432 -8.005 16.564 1.00 75.19 84 ASN A N 1
ATOM 656 C CA . ASN A 1 84 ? -21.355 -9.146 16.550 1.00 75.19 84 ASN A CA 1
ATOM 657 C C . ASN A 1 84 ? -22.164 -9.236 15.248 1.00 75.19 84 ASN A C 1
ATOM 659 O O . ASN A 1 84 ? -22.336 -10.319 14.698 1.00 75.19 84 ASN A O 1
ATOM 663 N N . SER A 1 85 ? -22.640 -8.099 14.738 1.00 78.88 85 SER A N 1
ATOM 664 C CA . SER A 1 85 ? -23.466 -8.021 13.525 1.00 78.88 85 SER A CA 1
ATOM 665 C C . SER A 1 85 ? -22.655 -7.739 12.250 1.00 78.88 85 SER A C 1
ATOM 667 O O . SER A 1 85 ? -23.192 -7.834 11.149 1.00 78.88 85 SER A O 1
ATOM 669 N N . HIS A 1 86 ? -21.373 -7.370 12.385 1.00 80.56 86 HIS A N 1
ATOM 670 C CA . HIS A 1 86 ? -20.502 -6.898 11.298 1.00 80.56 86 HIS A CA 1
ATOM 671 C C . HIS A 1 86 ? -21.068 -5.692 10.522 1.00 80.56 86 HIS A C 1
ATOM 673 O O . HIS A 1 86 ? -20.735 -5.477 9.353 1.00 80.56 86 HIS A O 1
ATOM 679 N N . VAL A 1 87 ? -21.897 -4.875 11.178 1.00 81.94 87 VAL A N 1
ATOM 680 C CA . VAL A 1 87 ? -22.483 -3.661 10.599 1.00 81.94 87 VAL A CA 1
ATOM 681 C C . VAL A 1 87 ? -21.650 -2.433 10.975 1.00 81.94 87 VAL A C 1
ATOM 683 O O . VAL A 1 87 ? -21.222 -2.269 12.119 1.00 81.94 87 VAL A O 1
ATOM 686 N N . LEU A 1 88 ? -21.428 -1.554 9.993 1.00 85.12 88 LEU A N 1
ATOM 687 C CA . LEU A 1 88 ? -20.838 -0.231 10.187 1.00 85.12 88 LEU A CA 1
ATOM 688 C C . LEU A 1 88 ? -21.941 0.831 10.082 1.00 85.12 88 LEU A C 1
ATOM 690 O O . LEU A 1 88 ? -22.530 0.991 9.012 1.00 85.12 88 LEU A O 1
ATOM 694 N N . LYS A 1 89 ? -22.217 1.542 11.179 1.00 85.06 89 LYS A N 1
ATOM 695 C CA . LYS A 1 89 ? -23.217 2.621 11.244 1.00 85.06 89 LYS A CA 1
ATOM 696 C C . LYS A 1 89 ? -22.577 3.984 10.934 1.00 85.06 89 LYS A C 1
ATOM 698 O O . LYS A 1 89 ? -21.377 4.181 11.119 1.00 85.06 89 LYS A O 1
ATOM 703 N N . SER A 1 90 ? -23.367 4.933 10.429 1.00 84.88 90 SER A N 1
ATOM 704 C CA . SER A 1 90 ? -22.915 6.316 10.191 1.00 84.88 90 SER A CA 1
ATOM 705 C C . SER A 1 90 ? -22.811 7.128 11.484 1.00 84.88 90 SER A C 1
ATOM 707 O O . SER A 1 90 ? -21.944 7.997 11.606 1.00 84.88 90 SER A O 1
ATOM 709 N N . GLU A 1 91 ? -23.677 6.824 12.447 1.00 82.31 91 GLU A N 1
ATOM 710 C CA . GLU A 1 91 ? -23.762 7.468 13.755 1.00 82.31 91 GLU A CA 1
ATOM 711 C C . GLU A 1 91 ? -23.125 6.591 14.837 1.00 82.31 91 GLU A C 1
ATOM 713 O O . GLU A 1 91 ? -22.934 5.387 14.646 1.00 82.31 91 GLU A O 1
ATOM 718 N N . ILE A 1 92 ? -22.745 7.222 15.949 1.00 75.69 92 ILE A N 1
ATOM 719 C CA . ILE A 1 92 ? -22.219 6.519 17.121 1.00 75.69 92 ILE A CA 1
ATOM 720 C C . ILE A 1 92 ? -23.367 5.723 17.731 1.00 75.69 92 ILE A C 1
ATOM 722 O O . ILE A 1 92 ? -24.447 6.264 17.960 1.00 75.69 92 ILE A O 1
ATOM 726 N N . ASP A 1 93 ? -23.127 4.441 17.963 1.00 66.94 93 ASP A N 1
ATOM 727 C CA . ASP A 1 93 ? -24.128 3.537 18.498 1.00 66.94 93 ASP A CA 1
ATOM 728 C C . ASP A 1 93 ? -23.854 3.282 19.980 1.00 66.94 93 ASP A C 1
ATOM 730 O O . ASP A 1 93 ? -23.062 2.415 20.344 1.00 66.94 93 ASP A O 1
ATOM 734 N N . ASP A 1 94 ? -24.493 4.078 20.836 1.00 63.59 94 ASP A N 1
ATOM 735 C CA . ASP A 1 94 ? -24.320 4.019 22.293 1.00 63.59 94 ASP A CA 1
ATOM 736 C C . ASP A 1 94 ? -25.241 2.978 22.970 1.00 63.59 94 ASP A C 1
ATOM 738 O O . ASP A 1 94 ? -25.379 2.972 24.196 1.00 63.59 94 ASP A O 1
ATOM 742 N N . THR A 1 95 ? -25.893 2.084 22.209 1.00 63.44 95 THR A N 1
ATOM 743 C CA . THR A 1 95 ? -26.750 1.030 22.775 1.00 63.44 95 THR A CA 1
ATOM 744 C C . THR A 1 95 ? -25.930 0.031 23.608 1.00 63.44 95 THR A C 1
ATOM 746 O O . THR A 1 95 ? -25.059 -0.650 23.062 1.00 63.44 95 THR A O 1
ATOM 749 N N . PRO A 1 96 ? -26.208 -0.115 24.923 1.00 54.72 96 PRO A N 1
ATOM 750 C CA . PRO A 1 96 ? -25.399 -0.934 25.831 1.00 54.72 96 PRO A CA 1
ATOM 751 C C . PRO A 1 96 ? -25.345 -2.426 25.484 1.00 54.72 96 PRO A C 1
ATOM 753 O O . PRO A 1 96 ? -24.366 -3.083 25.826 1.00 54.72 96 PRO A O 1
ATOM 756 N N . GLU A 1 97 ? -26.375 -2.960 24.822 1.00 56.50 97 GLU A N 1
ATOM 757 C CA . GLU A 1 97 ? -26.475 -4.386 24.475 1.00 56.50 97 GLU A CA 1
ATOM 758 C C . GLU A 1 97 ? -25.467 -4.815 23.394 1.00 56.50 97 GLU A C 1
ATOM 760 O O . GLU A 1 97 ? -24.987 -5.944 23.427 1.00 56.50 97 GLU A O 1
ATOM 765 N N . ASP A 1 98 ? -25.069 -3.909 22.493 1.00 53.75 98 ASP A N 1
ATOM 766 C CA . ASP A 1 98 ? -24.210 -4.227 21.338 1.00 53.75 98 ASP A CA 1
ATOM 767 C C . ASP A 1 98 ? -22.700 -4.053 21.612 1.00 53.75 98 ASP A C 1
ATOM 769 O O . ASP A 1 98 ? -21.864 -4.453 20.796 1.00 53.75 98 ASP A O 1
ATOM 773 N N . ASN A 1 99 ? -22.330 -3.477 22.764 1.00 52.41 99 ASN A N 1
ATOM 774 C CA . ASN A 1 99 ? -20.939 -3.218 23.172 1.00 52.41 99 ASN A CA 1
ATOM 775 C C . ASN A 1 99 ? -20.428 -4.207 24.244 1.00 52.41 99 ASN A C 1
ATOM 777 O O . ASN A 1 99 ? -19.363 -4.011 24.835 1.00 52.41 99 ASN A O 1
ATOM 781 N N . ILE A 1 100 ? -21.186 -5.275 24.522 1.00 53.56 100 ILE A N 1
ATOM 782 C CA . ILE A 1 100 ? -20.764 -6.333 25.441 1.00 53.56 100 ILE A CA 1
ATOM 783 C C . ILE A 1 100 ? -19.821 -7.284 24.695 1.00 53.56 100 ILE A C 1
ATOM 785 O O . ILE A 1 100 ? -20.193 -7.962 23.737 1.00 53.56 100 ILE A O 1
ATOM 789 N N . ASP A 1 101 ? -18.572 -7.341 25.155 1.00 55.22 101 ASP A N 1
ATOM 790 C CA . ASP A 1 101 ? -17.590 -8.352 24.762 1.00 55.22 101 ASP A CA 1
ATOM 791 C C . ASP A 1 101 ? -18.021 -9.720 25.325 1.00 55.22 101 ASP A C 1
ATOM 793 O O . ASP A 1 101 ? -17.559 -10.148 26.382 1.00 55.22 101 ASP A O 1
ATOM 797 N N . HIS A 1 102 ? -18.953 -10.397 24.645 1.00 52.28 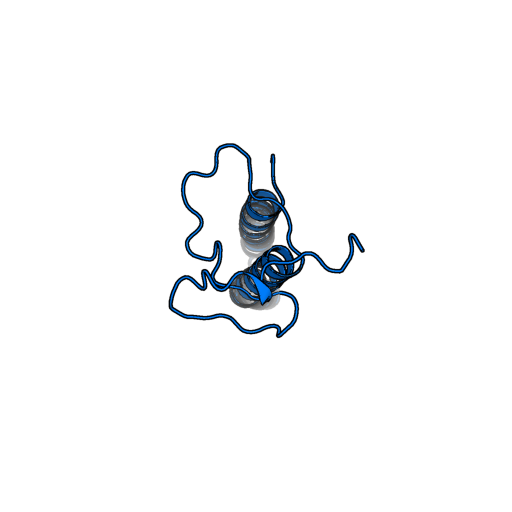102 HIS A N 1
ATOM 798 C CA . HIS A 1 102 ? -19.474 -11.711 25.053 1.00 52.28 102 HIS A CA 1
ATOM 799 C C . HIS A 1 102 ? -18.406 -12.815 25.062 1.00 52.28 102 HIS A C 1
ATOM 801 O O . HIS A 1 102 ? -18.623 -13.873 25.638 1.00 52.28 102 HIS A O 1
ATOM 807 N N . THR A 1 103 ? -17.229 -12.566 24.484 1.00 52.25 103 THR A N 1
ATOM 808 C CA . THR A 1 103 ? -16.052 -13.439 24.594 1.00 52.25 103 THR A CA 1
ATOM 809 C C . THR A 1 103 ? -15.427 -13.454 25.995 1.00 52.25 103 THR A C 1
ATOM 811 O O . THR A 1 103 ? -14.533 -14.258 26.249 1.00 52.25 103 THR A O 1
ATOM 814 N N . LYS A 1 104 ? -15.875 -12.575 26.903 1.00 51.56 104 LYS A N 1
ATOM 815 C CA . LYS A 1 104 ? -15.478 -12.545 28.320 1.00 51.56 104 LYS A CA 1
ATOM 816 C C . LYS A 1 104 ? -16.516 -13.139 29.287 1.00 51.56 104 LYS A C 1
ATOM 818 O O . LYS A 1 104 ? -16.316 -13.002 30.494 1.00 51.56 104 LYS A O 1
ATOM 823 N N . MET A 1 105 ? -17.596 -13.755 28.793 1.00 43.66 105 MET A N 1
ATOM 824 C CA . MET A 1 105 ? -18.539 -14.535 29.616 1.00 43.66 105 MET A CA 1
ATOM 825 C C . MET A 1 105 ? -18.145 -16.007 29.696 1.00 43.66 105 MET A C 1
ATOM 827 O O . MET A 1 105 ? -17.682 -16.551 28.671 1.00 43.66 105 MET A O 1
#

Sequence (105 aa):
MPDTYLRISVNTKAATLGVGLLLGGVAFYFYDLSTTSRTFVIVLFLFLTAPVGAHLIGRASYFIGNKLWDKSQMDDLKGKYQRNSHVLKSEIDDTPEDNIDHTKM

Organism: Zunongwangia profunda (strain DSM 18752 / CCTCC AB 206139 / SM-A87) (NCBI:txid655815)

Radius of gyration: 20.27 Å; Cα contacts (8 Å, |Δi|>4): 63; chains: 1; bounding box: 47×26×55 Å

Secondary structure (DSSP, 8-state):
--SHHHHHHHHHHHHHHHHHHHHHHHHHHH--HHHHHHHHHHHHHHHHHHHHHHHHHHHHHHHTTPPPPTT----TTTTTB-TTT--B-SS----TTTT--GGG-

InterPro domains:
  IPR005133 Na+/H+ antiporter subunit G [PF03334] (1-62)
  IPR005133 Na+/H+ antiporter subunit G [PTHR34703] (1-84)

Nearest PDB structures (foldseek):
  8gym-assembly1_T7  TM=4.781E-01  e=5.774E+00  Tetrahymena thermophila SB210
  2itb-assembly1_B  TM=3.872E-01  e=3.309E+00  Pseudomonas putida KT2440